Protein AF-A0A096LMR1-F1 (afdb_monomer_lite)

Sequence (100 aa):
MSRPKPSGRSYGRLTRHERNTVERMLDRNRSAREIAAELGRSPSTVTREVAAHRYVTAPRSRYGEPAPADLSGACPRLSAWPRCCNGCSHRRGYGCSRRP

Secondary structure (DSSP, 8-state):
--PPPP-----S---HHHHHHHHHHHTTT--HHHHHHHHTS-HHHHHHHHHHS-B---SGGGTTPBPPS--TTT-TTTSSTT-SSTT-TTTTSSS-----

pLDDT: mean 76.73, std 13.11, range [36.38, 92.88]

Structure (mmCIF, N/CA/C/O backbone):
data_AF-A0A096LMR1-F1
#
_entry.id   AF-A0A096LMR1-F1
#
loop_
_atom_site.group_PDB
_atom_site.id
_atom_site.type_symbol
_atom_site.label_atom_id
_atom_site.label_alt_id
_atom_site.label_comp_id
_atom_site.label_asym_id
_atom_site.label_entity_id
_atom_site.label_seq_id
_atom_site.pdbx_PDB_ins_code
_atom_site.Cartn_x
_atom_site.Cartn_y
_atom_site.Cartn_z
_atom_site.occupancy
_atom_site.B_iso_or_equiv
_atom_site.auth_seq_id
_atom_site.auth_comp_id
_atom_site.auth_asym_id
_atom_site.auth_atom_id
_atom_site.pdbx_PDB_model_num
ATOM 1 N N . MET A 1 1 ? -11.89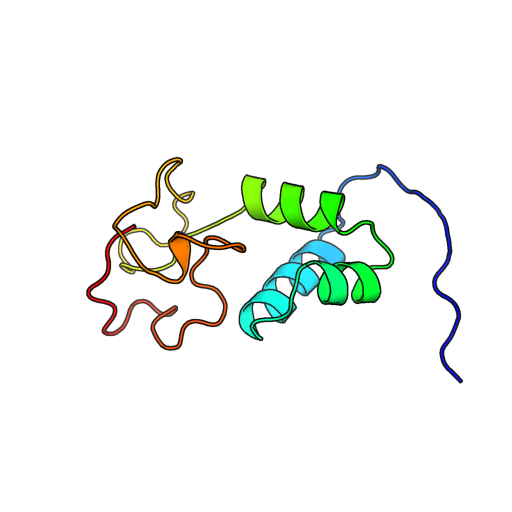0 -20.326 19.752 1.00 36.38 1 MET A N 1
ATOM 2 C CA . MET A 1 1 ? -12.654 -19.152 20.226 1.00 36.38 1 MET A CA 1
ATOM 3 C C . MET A 1 1 ? -11.940 -17.892 19.759 1.00 36.38 1 MET A C 1
ATOM 5 O O . MET A 1 1 ? -10.851 -17.607 20.240 1.00 36.38 1 MET A O 1
ATOM 9 N N . SER A 1 2 ? -12.483 -17.193 18.760 1.00 48.31 2 SER A N 1
ATOM 10 C CA . SER A 1 2 ? -11.885 -15.960 18.233 1.00 48.31 2 SER A CA 1
ATOM 11 C C . SER A 1 2 ? -12.221 -14.801 19.167 1.00 48.31 2 SER A C 1
ATOM 13 O O . SER A 1 2 ? -13.382 -14.432 19.313 1.00 48.31 2 SER A O 1
ATOM 15 N N . ARG A 1 3 ? -11.203 -14.263 19.839 1.00 52.31 3 ARG A N 1
ATOM 16 C CA . ARG A 1 3 ? -11.320 -13.132 20.766 1.00 52.31 3 ARG A CA 1
ATOM 17 C C . ARG A 1 3 ? -11.883 -11.911 20.012 1.00 52.31 3 ARG A C 1
ATOM 19 O O . ARG A 1 3 ? -11.314 -11.553 18.977 1.00 52.31 3 ARG A O 1
ATOM 26 N N . PRO A 1 4 ? -12.985 -11.290 20.472 1.00 51.53 4 PRO A N 1
ATOM 27 C CA . PRO A 1 4 ? -13.567 -10.143 19.785 1.00 51.53 4 PRO A CA 1
ATOM 28 C C . PRO A 1 4 ? -12.566 -8.982 19.784 1.00 51.53 4 PRO A C 1
ATOM 30 O O . PRO A 1 4 ? -11.970 -8.656 20.814 1.00 51.53 4 PRO A O 1
ATOM 33 N N . LYS A 1 5 ? -12.333 -8.394 18.605 1.00 57.16 5 LYS A N 1
ATOM 34 C CA . LYS A 1 5 ? -11.423 -7.253 18.451 1.00 57.16 5 LYS A CA 1
ATOM 35 C C . LYS A 1 5 ? -12.068 -6.015 19.080 1.00 57.16 5 LYS A C 1
ATOM 37 O O . LYS A 1 5 ? -13.239 -5.760 18.805 1.00 57.16 5 LYS A O 1
ATOM 42 N N . PRO A 1 6 ? -11.342 -5.255 19.917 1.00 49.38 6 PRO A N 1
ATOM 43 C CA . PRO A 1 6 ? -11.904 -4.098 20.597 1.00 49.38 6 PRO A CA 1
ATOM 44 C C . PRO A 1 6 ? -12.364 -3.055 19.573 1.00 49.38 6 PRO A C 1
ATOM 46 O O . PRO A 1 6 ? -11.575 -2.558 18.770 1.00 49.38 6 PRO A O 1
ATOM 49 N N . SER A 1 7 ? -13.653 -2.717 19.613 1.00 57.75 7 SER A N 1
ATOM 50 C CA . SER A 1 7 ? -14.281 -1.659 18.823 1.00 57.75 7 SER A CA 1
ATOM 51 C C . SER A 1 7 ? -13.957 -0.288 19.421 1.00 57.75 7 SER A C 1
ATOM 53 O O . SER A 1 7 ? -14.822 0.410 19.941 1.00 57.75 7 SER A O 1
ATOM 55 N N . GLY A 1 8 ? -12.683 0.093 19.383 1.00 48.28 8 GLY A N 1
ATOM 56 C CA . GLY A 1 8 ? -12.235 1.450 19.665 1.00 48.28 8 GLY A CA 1
ATOM 57 C C . GLY A 1 8 ? -11.886 2.111 18.346 1.00 48.28 8 GLY A C 1
ATOM 58 O O . GLY A 1 8 ? -10.872 1.771 17.741 1.00 48.28 8 GLY A O 1
ATOM 59 N N . ARG A 1 9 ? -12.725 3.034 17.870 1.00 55.06 9 ARG A N 1
ATOM 60 C CA . ARG A 1 9 ? -12.486 3.821 16.652 1.00 55.06 9 ARG A CA 1
ATOM 61 C C . ARG A 1 9 ? -11.334 4.801 16.915 1.00 55.06 9 ARG A C 1
ATOM 63 O O . ARG A 1 9 ? -11.539 6.000 17.063 1.00 55.06 9 ARG A O 1
ATOM 70 N N . SER A 1 10 ? -10.110 4.295 17.041 1.00 50.66 10 SER A N 1
ATOM 71 C CA . SER A 1 10 ? -8.933 5.134 17.185 1.00 50.66 10 SER A CA 1
ATOM 72 C C . SER A 1 10 ? -8.645 5.754 15.818 1.00 50.66 10 SER A C 1
ATOM 74 O O . SER A 1 10 ? -8.221 5.092 14.875 1.00 50.66 10 SER A O 1
ATOM 76 N N . TYR A 1 11 ? -8.876 7.060 15.700 1.00 56.06 11 TYR A N 1
ATOM 77 C CA . TYR A 1 11 ? -8.344 7.885 14.608 1.00 56.06 11 TYR A CA 1
ATOM 78 C C . TYR A 1 11 ? -6.822 8.105 14.748 1.00 56.06 11 TYR A C 1
ATOM 80 O O . TYR A 1 11 ? -6.230 8.905 14.029 1.00 56.06 11 TYR A O 1
ATOM 88 N N . GLY A 1 12 ? -6.178 7.399 15.687 1.00 66.38 12 GLY A N 1
ATOM 89 C CA . GLY A 1 12 ? -4.740 7.428 15.903 1.00 66.38 12 GLY A CA 1
ATOM 90 C C . GLY A 1 12 ? -3.989 6.829 14.719 1.00 66.38 12 GLY A C 1
ATOM 91 O O . GLY A 1 12 ? -4.426 5.827 14.140 1.00 66.38 12 GLY A O 1
ATOM 92 N N . ARG A 1 13 ? -2.852 7.455 14.391 1.00 75.62 13 ARG A N 1
ATOM 93 C CA . ARG A 1 13 ? -1.889 6.984 13.385 1.00 75.62 13 ARG A CA 1
ATOM 94 C C . ARG A 1 13 ? -1.635 5.485 13.556 1.00 75.62 13 ARG A C 1
ATOM 96 O O . ARG A 1 13 ? -1.564 4.994 14.683 1.00 75.62 13 ARG A O 1
ATOM 103 N N . LEU A 1 14 ? -1.486 4.773 12.440 1.00 83.38 14 LEU A N 1
ATOM 104 C CA . LEU A 1 14 ? -1.098 3.368 12.470 1.00 83.38 14 LEU A CA 1
ATOM 105 C C . LEU A 1 14 ? 0.242 3.232 13.195 1.00 83.38 14 LEU A C 1
ATOM 107 O O . LEU A 1 14 ? 1.242 3.883 12.871 1.00 83.38 14 LEU A O 1
ATOM 111 N N . THR A 1 15 ? 0.255 2.371 14.200 1.00 88.69 15 THR A N 1
ATOM 112 C CA . THR A 1 15 ? 1.470 1.984 14.903 1.00 88.69 15 THR A CA 1
ATOM 113 C C . THR A 1 15 ? 2.448 1.339 13.922 1.00 88.69 15 THR A C 1
ATOM 115 O O . THR A 1 15 ? 2.085 0.854 12.848 1.00 88.69 15 THR A O 1
ATOM 118 N N . ARG A 1 16 ? 3.730 1.297 14.292 1.00 88.19 16 ARG A N 1
ATOM 119 C CA . ARG A 1 16 ? 4.744 0.586 13.499 1.00 88.19 16 ARG A CA 1
ATOM 120 C C . ARG A 1 16 ? 4.367 -0.886 13.281 1.00 88.19 16 ARG A C 1
ATOM 122 O O . ARG A 1 16 ? 4.575 -1.410 12.194 1.00 88.19 16 ARG A O 1
ATOM 129 N N . HIS A 1 17 ? 3.787 -1.534 14.293 1.00 89.62 17 HIS A N 1
ATOM 130 C CA . HIS A 1 17 ? 3.341 -2.921 14.185 1.00 89.62 17 HIS A CA 1
ATOM 131 C C . HIS A 1 17 ? 2.223 -3.084 13.148 1.00 89.62 17 HIS A C 1
ATOM 133 O O . HIS A 1 17 ? 2.296 -3.976 12.303 1.00 89.62 17 HIS A O 1
ATOM 139 N N . GLU A 1 18 ? 1.220 -2.202 13.172 1.00 90.62 18 GLU A N 1
ATOM 140 C CA . GLU A 1 18 ? 0.136 -2.233 12.188 1.00 90.62 18 GLU A CA 1
ATOM 141 C C . GLU A 1 18 ? 0.675 -2.000 10.769 1.00 90.62 18 GLU A C 1
ATOM 143 O O . GLU A 1 18 ? 0.332 -2.764 9.871 1.00 90.62 18 GLU A O 1
ATOM 148 N N . ARG A 1 19 ? 1.593 -1.039 10.574 1.00 90.31 19 ARG A N 1
ATOM 149 C CA . ARG A 1 19 ? 2.258 -0.793 9.278 1.00 90.31 19 ARG A CA 1
ATOM 150 C C . ARG A 1 19 ? 3.020 -2.017 8.760 1.00 90.31 19 ARG A C 1
ATOM 152 O O . ARG A 1 19 ? 2.820 -2.417 7.616 1.00 90.31 19 ARG A O 1
ATOM 159 N N . ASN A 1 20 ? 3.803 -2.677 9.614 1.00 90.88 20 ASN A N 1
ATOM 160 C CA . ASN A 1 20 ? 4.502 -3.916 9.250 1.00 90.88 20 ASN A CA 1
ATOM 161 C C . ASN A 1 20 ? 3.519 -5.040 8.870 1.00 90.88 20 ASN A C 1
ATOM 163 O O . ASN A 1 20 ? 3.813 -5.880 8.019 1.00 90.88 20 ASN A O 1
ATOM 167 N N . THR A 1 21 ? 2.347 -5.086 9.509 1.00 92.50 21 THR A N 1
ATOM 168 C CA . THR A 1 21 ? 1.302 -6.060 9.173 1.00 92.50 21 THR A CA 1
ATOM 169 C C . THR A 1 21 ? 0.612 -5.733 7.851 1.00 92.50 21 THR A C 1
ATOM 171 O O . THR A 1 21 ? 0.375 -6.662 7.078 1.00 92.50 21 THR A O 1
ATOM 174 N N . VAL A 1 22 ? 0.373 -4.453 7.539 1.00 90.44 22 VAL A N 1
ATOM 175 C CA . VAL A 1 22 ? -0.070 -4.021 6.201 1.00 90.44 22 VAL A CA 1
ATOM 176 C C . VAL A 1 22 ? 0.924 -4.509 5.147 1.00 90.44 22 VAL A C 1
ATOM 178 O O . VAL A 1 22 ? 0.522 -5.216 4.228 1.00 90.44 22 VAL A O 1
ATOM 181 N N . GLU A 1 23 ? 2.217 -4.220 5.308 1.00 88.81 23 GLU A N 1
ATOM 182 C CA . GLU A 1 23 ? 3.258 -4.611 4.346 1.00 88.81 23 GLU A CA 1
ATOM 183 C C . GLU A 1 23 ? 3.306 -6.132 4.122 1.00 88.81 23 GLU A C 1
ATOM 185 O O . GLU A 1 23 ? 3.246 -6.606 2.986 1.00 88.81 23 GLU A O 1
ATOM 190 N N . ARG A 1 24 ? 3.319 -6.917 5.207 1.00 90.75 24 ARG A N 1
ATOM 191 C CA . ARG A 1 24 ? 3.338 -8.388 5.146 1.00 90.75 24 ARG A CA 1
ATOM 192 C C . ARG A 1 24 ? 2.106 -8.966 4.448 1.00 90.75 24 ARG A C 1
ATOM 194 O O . ARG A 1 24 ? 2.200 -9.975 3.754 1.00 90.75 24 ARG A O 1
ATOM 201 N N . MET A 1 25 ? 0.936 -8.373 4.672 1.00 92.81 25 MET A N 1
ATOM 202 C CA . MET A 1 25 ? -0.318 -8.831 4.073 1.00 92.81 25 MET A CA 1
ATOM 203 C C . MET A 1 25 ? -0.423 -8.421 2.599 1.00 92.81 25 MET A C 1
ATOM 205 O O . MET A 1 25 ? -0.886 -9.217 1.783 1.00 92.81 25 MET A O 1
ATOM 209 N N . LEU A 1 26 ? 0.069 -7.234 2.234 1.00 89.88 26 LEU A N 1
ATOM 210 C CA . LEU A 1 26 ? 0.207 -6.821 0.835 1.00 89.88 26 LEU A CA 1
ATOM 211 C C . LEU A 1 26 ? 1.179 -7.730 0.077 1.00 89.88 26 LEU A C 1
ATOM 213 O O . LEU A 1 26 ? 0.903 -8.117 -1.055 1.00 89.88 26 LEU A O 1
ATOM 217 N N . ASP A 1 27 ? 2.271 -8.153 0.717 1.00 86.94 27 ASP A N 1
ATOM 218 C CA . ASP A 1 27 ? 3.202 -9.138 0.153 1.00 86.94 27 ASP A CA 1
ATOM 219 C C . ASP A 1 27 ? 2.541 -10.489 -0.155 1.00 86.94 27 ASP A C 1
ATOM 221 O O . ASP A 1 27 ? 3.015 -11.230 -1.014 1.00 86.94 27 ASP A O 1
ATOM 225 N N . ARG A 1 28 ? 1.425 -10.792 0.513 1.00 89.12 28 ARG A N 1
ATOM 226 C CA . ARG A 1 28 ? 0.593 -11.981 0.291 1.00 89.12 28 ARG A CA 1
ATOM 227 C C . ARG A 1 28 ? -0.622 -11.707 -0.610 1.00 89.12 28 ARG A C 1
ATOM 229 O O . ARG A 1 28 ? -1.511 -12.548 -0.670 1.00 89.12 28 ARG A O 1
ATOM 236 N N . ASN A 1 29 ? -0.677 -10.559 -1.293 1.00 87.12 29 ASN A N 1
ATOM 237 C CA . ASN A 1 29 ? -1.795 -10.121 -2.143 1.00 87.12 29 ASN A CA 1
ATOM 238 C C . ASN A 1 29 ? -3.161 -10.071 -1.417 1.00 87.12 29 ASN A C 1
ATOM 240 O O . ASN A 1 29 ? -4.200 -10.319 -2.028 1.00 87.12 29 ASN A O 1
ATOM 244 N N . ARG A 1 30 ? -3.187 -9.759 -0.113 1.00 91.50 30 ARG A N 1
ATOM 245 C CA . ARG A 1 30 ? -4.449 -9.616 0.636 1.00 91.50 30 ARG A CA 1
ATOM 246 C C . ARG A 1 30 ? -5.139 -8.293 0.318 1.00 91.50 30 ARG A C 1
ATOM 248 O O . ARG A 1 30 ? -4.495 -7.269 0.090 1.00 91.50 30 ARG A O 1
ATOM 255 N N . SER A 1 31 ? -6.466 -8.311 0.341 1.00 90.94 31 SER A N 1
ATOM 256 C CA . SER A 1 31 ? -7.298 -7.139 0.074 1.00 90.94 31 SER A CA 1
ATOM 257 C C . SER A 1 31 ? -7.302 -6.150 1.246 1.00 90.94 31 SER A C 1
ATOM 259 O O . SER A 1 31 ? -7.107 -6.524 2.404 1.00 90.94 31 SER A O 1
ATOM 261 N N . ALA A 1 32 ? -7.618 -4.878 0.974 1.00 90.44 32 ALA A N 1
ATOM 262 C CA . ALA A 1 32 ? -7.745 -3.850 2.012 1.00 90.44 32 ALA A CA 1
ATOM 263 C C . ALA A 1 32 ? -8.728 -4.248 3.127 1.00 90.44 32 ALA A C 1
ATOM 265 O O . ALA A 1 32 ? -8.511 -3.906 4.286 1.00 90.44 32 ALA A O 1
ATOM 266 N N . ARG A 1 33 ? -9.797 -4.985 2.786 1.00 91.75 33 ARG A N 1
ATOM 267 C CA . ARG A 1 33 ? -10.799 -5.463 3.750 1.00 91.75 33 ARG A CA 1
ATOM 268 C C . ARG A 1 33 ? -10.233 -6.524 4.684 1.00 91.75 33 ARG A C 1
ATOM 270 O O . ARG A 1 33 ? -10.474 -6.450 5.881 1.00 91.75 33 ARG A O 1
ATOM 277 N N . GLU A 1 34 ? -9.463 -7.471 4.161 1.00 92.88 34 GLU A N 1
ATOM 278 C CA . GLU A 1 34 ? -8.825 -8.506 4.981 1.00 92.88 34 GLU A CA 1
ATOM 279 C C . GLU A 1 34 ? -7.750 -7.916 5.889 1.00 92.88 34 GLU A C 1
ATOM 281 O O . GLU A 1 34 ? -7.667 -8.277 7.058 1.00 92.88 34 GLU A O 1
ATOM 286 N N . ILE A 1 35 ? -6.963 -6.963 5.380 1.00 91.75 35 ILE A N 1
ATOM 287 C CA . ILE A 1 35 ? -5.981 -6.234 6.190 1.00 91.75 35 ILE A CA 1
ATOM 288 C C . ILE A 1 35 ? -6.691 -5.443 7.290 1.00 91.75 35 ILE A C 1
ATOM 290 O O . ILE A 1 35 ? -6.303 -5.503 8.449 1.00 91.75 35 ILE A O 1
ATOM 294 N N . ALA A 1 36 ? -7.761 -4.729 6.952 1.00 91.25 36 ALA A N 1
ATOM 295 C CA . ALA A 1 36 ? -8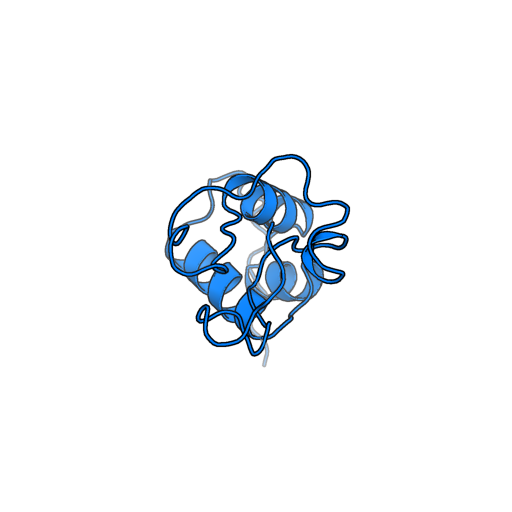.547 -3.967 7.914 1.00 91.25 36 ALA A CA 1
ATOM 296 C C . ALA A 1 36 ? -9.170 -4.861 8.996 1.00 91.25 36 ALA A C 1
ATOM 298 O O . ALA A 1 36 ? -9.076 -4.541 10.181 1.00 91.25 36 ALA A O 1
ATOM 299 N N . ALA A 1 37 ? -9.730 -6.007 8.599 1.00 91.50 37 ALA A N 1
ATOM 300 C CA . ALA A 1 37 ? -10.239 -7.015 9.519 1.00 91.50 37 ALA A CA 1
ATOM 301 C C . ALA A 1 37 ? -9.128 -7.554 10.429 1.00 91.50 37 ALA A C 1
ATOM 303 O O . ALA A 1 37 ? -9.360 -7.732 11.624 1.00 91.50 37 ALA A O 1
ATOM 304 N N . GLU A 1 38 ? -7.913 -7.752 9.905 1.00 90.50 38 GLU A N 1
ATOM 305 C CA . GLU A 1 38 ? -6.748 -8.182 10.681 1.00 90.50 38 GLU A CA 1
ATOM 306 C C . GLU A 1 38 ? -6.297 -7.124 11.700 1.00 90.50 38 GLU A C 1
ATOM 308 O O . GLU A 1 38 ? -6.012 -7.450 12.851 1.00 90.50 38 GLU A O 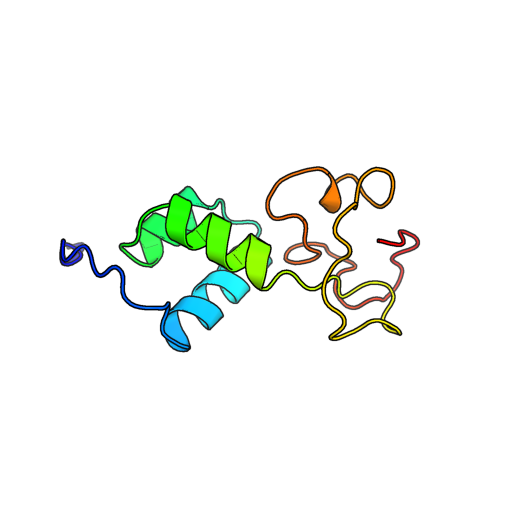1
ATOM 313 N N . LEU A 1 39 ? -6.326 -5.849 11.330 1.00 88.25 39 LEU A N 1
ATOM 314 C CA . LEU A 1 39 ? -5.908 -4.750 12.202 1.00 88.25 39 LEU A CA 1
ATOM 315 C C . LEU A 1 39 ? -7.009 -4.260 13.155 1.00 88.25 39 LEU A C 1
ATOM 317 O O . LEU A 1 39 ? -6.722 -3.503 14.076 1.00 88.25 39 LEU A O 1
ATOM 321 N N . GLY A 1 40 ? -8.271 -4.642 12.935 1.00 88.56 40 GLY A N 1
ATOM 322 C CA . GLY A 1 40 ? -9.409 -4.038 13.638 1.00 88.56 40 GLY A CA 1
ATOM 323 C C . GLY A 1 40 ? -9.613 -2.561 13.272 1.00 88.56 40 GLY A C 1
ATOM 324 O O . GLY A 1 40 ? -10.083 -1.773 14.089 1.00 88.56 40 GLY A O 1
ATOM 325 N N . ARG A 1 41 ? -9.226 -2.165 12.053 1.00 87.69 41 ARG A N 1
ATOM 326 C CA . ARG A 1 41 ? -9.323 -0.787 11.540 1.00 87.69 41 ARG A CA 1
ATOM 327 C C . ARG A 1 41 ? -10.330 -0.700 10.398 1.00 87.69 41 ARG A C 1
ATOM 329 O O . ARG A 1 41 ? -10.811 -1.713 9.899 1.00 87.69 41 ARG A O 1
ATOM 336 N N . SER A 1 42 ? -10.655 0.516 9.958 1.00 89.06 42 SER A N 1
ATOM 337 C CA . SER A 1 42 ? -11.465 0.687 8.752 1.00 89.06 42 SER A CA 1
ATOM 338 C C . SER A 1 42 ? -10.637 0.393 7.490 1.00 89.06 42 SER A C 1
ATOM 340 O O . SER A 1 42 ? -9.449 0.732 7.436 1.00 89.06 42 SER A O 1
ATOM 342 N N . PRO A 1 43 ? -11.255 -0.152 6.425 1.00 89.56 43 PRO A N 1
ATOM 343 C CA . PRO A 1 43 ? -10.601 -0.283 5.123 1.00 89.56 43 PRO A CA 1
ATOM 344 C C . PRO A 1 43 ? -10.073 1.052 4.589 1.00 89.56 43 PRO A C 1
ATOM 346 O O . PRO A 1 43 ? -9.010 1.081 3.981 1.00 89.56 43 PRO A O 1
ATOM 349 N N . SER A 1 44 ? -10.766 2.162 4.873 1.00 88.62 44 SER A N 1
ATOM 350 C CA . SER A 1 44 ? -10.344 3.511 4.477 1.00 88.62 44 SER A CA 1
ATOM 351 C C . SER A 1 44 ? -9.037 3.963 5.135 1.00 88.62 44 SER A C 1
ATOM 353 O O . SER A 1 44 ? -8.253 4.675 4.514 1.00 88.62 44 SER A O 1
ATOM 355 N N . THR A 1 45 ? -8.765 3.538 6.370 1.00 89.31 45 THR A N 1
ATOM 356 C CA . THR A 1 45 ? -7.485 3.813 7.035 1.00 89.31 45 THR A CA 1
ATOM 357 C C . THR A 1 45 ? -6.352 3.066 6.343 1.00 89.31 45 THR A C 1
ATOM 359 O O . THR A 1 45 ? -5.315 3.657 6.061 1.00 89.31 45 THR A O 1
ATOM 362 N N . VAL A 1 46 ? -6.574 1.796 5.990 1.00 89.38 46 VAL A N 1
ATOM 363 C CA . VAL A 1 46 ? -5.585 0.989 5.264 1.00 89.38 46 VAL A CA 1
ATOM 364 C C . VAL A 1 46 ? -5.332 1.559 3.869 1.00 89.38 46 VAL A C 1
ATOM 366 O O . VAL A 1 46 ? -4.183 1.707 3.473 1.00 89.38 46 VAL A O 1
ATOM 369 N N . THR A 1 47 ? -6.373 1.921 3.113 1.00 89.88 47 THR A N 1
ATOM 370 C CA . THR A 1 47 ? -6.184 2.469 1.761 1.00 89.88 47 THR A CA 1
ATOM 371 C C . THR A 1 47 ? -5.457 3.810 1.776 1.00 89.88 47 THR A C 1
ATOM 373 O O . THR A 1 47 ? -4.592 4.018 0.927 1.00 89.88 47 THR A O 1
ATOM 376 N N . ARG A 1 48 ? -5.757 4.696 2.740 1.00 88.75 48 ARG A N 1
ATOM 377 C CA . ARG A 1 48 ? -5.033 5.966 2.921 1.00 88.75 48 ARG A CA 1
ATOM 378 C C . ARG A 1 48 ? -3.571 5.739 3.281 1.00 88.75 48 ARG A C 1
ATOM 380 O O . ARG A 1 48 ? -2.715 6.388 2.693 1.00 88.75 48 ARG A O 1
ATOM 387 N N . GLU A 1 49 ? -3.293 4.808 4.189 1.00 88.62 49 GLU A N 1
ATOM 388 C CA . GLU A 1 49 ? -1.922 4.459 4.565 1.00 88.62 49 GLU A CA 1
ATOM 389 C C . GLU A 1 49 ? -1.126 3.959 3.360 1.00 88.62 49 GLU A C 1
ATOM 391 O O . GLU A 1 49 ? -0.044 4.461 3.068 1.00 88.62 49 GLU A O 1
ATOM 396 N N . VAL A 1 50 ? -1.689 2.999 2.623 1.00 88.75 50 VAL A N 1
ATOM 397 C CA . VAL A 1 50 ? -1.041 2.424 1.440 1.00 88.75 50 VAL A CA 1
ATOM 398 C C . VAL A 1 50 ? -0.831 3.486 0.367 1.00 88.75 50 VAL A C 1
ATOM 400 O O . VAL A 1 50 ? 0.217 3.516 -0.263 1.00 88.75 50 VAL A O 1
ATOM 403 N N . ALA A 1 51 ? -1.786 4.397 0.172 1.00 85.25 51 ALA A N 1
ATOM 404 C CA . ALA A 1 51 ? -1.621 5.497 -0.771 1.00 85.25 51 ALA A CA 1
ATOM 405 C C . ALA A 1 51 ? -0.534 6.501 -0.343 1.00 85.25 51 ALA A C 1
ATOM 407 O O . ALA A 1 51 ? 0.149 7.028 -1.216 1.00 85.25 51 ALA A O 1
ATOM 408 N N . ALA A 1 52 ? -0.365 6.750 0.960 1.00 82.94 52 ALA A N 1
ATOM 409 C CA . ALA A 1 52 ? 0.638 7.672 1.497 1.00 82.94 52 ALA A CA 1
ATOM 410 C C . ALA A 1 52 ? 2.058 7.076 1.539 1.00 82.94 52 ALA A C 1
ATOM 412 O O . ALA A 1 52 ? 3.033 7.811 1.414 1.00 82.94 52 ALA A O 1
ATOM 413 N N . HIS A 1 53 ? 2.175 5.755 1.700 1.00 80.44 53 HIS A N 1
ATOM 414 C CA . HIS A 1 53 ? 3.445 5.045 1.893 1.00 80.44 53 HIS A CA 1
ATOM 415 C C . HIS A 1 53 ? 3.703 3.963 0.833 1.00 80.44 53 HIS A C 1
ATOM 417 O O . HIS A 1 53 ? 4.390 2.975 1.094 1.00 80.44 53 HIS A O 1
ATOM 423 N N . ARG A 1 54 ? 3.146 4.116 -0.375 1.00 77.56 54 ARG A N 1
ATOM 424 C CA . ARG A 1 54 ? 3.435 3.203 -1.489 1.00 77.56 54 ARG A CA 1
ATOM 425 C C . ARG A 1 54 ? 4.849 3.432 -2.025 1.00 77.56 54 ARG A C 1
ATOM 427 O O . ARG A 1 54 ? 5.197 4.534 -2.446 1.00 77.56 54 ARG A O 1
ATOM 434 N N . TYR A 1 55 ? 5.619 2.353 -2.095 1.00 70.06 55 TYR A N 1
ATOM 435 C CA . TYR A 1 55 ? 6.920 2.310 -2.758 1.00 70.06 55 TYR A CA 1
ATOM 436 C C . TYR A 1 55 ? 6.848 1.359 -3.953 1.00 70.06 55 TYR A C 1
ATOM 438 O O . TYR A 1 55 ? 6.248 0.280 -3.867 1.00 70.06 55 TYR A O 1
ATOM 446 N N . VAL A 1 56 ? 7.468 1.742 -5.070 1.00 69.44 56 VAL A N 1
ATOM 447 C CA . VAL A 1 56 ? 7.679 0.825 -6.196 1.00 69.44 56 VAL A CA 1
ATOM 448 C C . VAL A 1 56 ? 9.104 0.307 -6.105 1.00 69.44 56 VAL A C 1
ATOM 450 O O . VAL A 1 56 ? 10.063 1.054 -6.228 1.00 69.44 56 VAL A O 1
ATOM 453 N N . THR A 1 57 ? 9.259 -0.992 -5.870 1.00 63.72 57 THR A N 1
ATOM 454 C CA . THR A 1 57 ? 10.576 -1.623 -5.687 1.00 63.72 57 THR A CA 1
ATOM 455 C C . THR A 1 57 ? 11.227 -2.069 -7.002 1.00 63.72 57 THR A C 1
ATOM 457 O O . THR A 1 57 ? 12.301 -2.671 -6.987 1.00 63.72 57 THR A O 1
ATOM 460 N N . ALA A 1 58 ? 10.585 -1.797 -8.142 1.00 60.91 58 ALA A N 1
ATOM 461 C CA . ALA A 1 58 ? 11.082 -2.096 -9.478 1.00 60.91 58 ALA A CA 1
ATOM 462 C C . ALA A 1 58 ? 11.078 -0.822 -10.342 1.00 60.91 58 ALA A C 1
ATOM 464 O O . ALA A 1 58 ? 10.047 -0.150 -10.371 1.00 60.91 58 ALA A O 1
ATOM 465 N N . PRO A 1 59 ? 12.168 -0.506 -11.072 1.00 62.47 59 PRO A N 1
ATOM 466 C CA . PRO A 1 59 ? 13.480 -1.173 -11.078 1.00 62.47 59 PRO A CA 1
ATOM 467 C C . PRO A 1 59 ? 14.276 -0.945 -9.775 1.00 62.47 59 PRO A C 1
ATOM 469 O O . PRO A 1 59 ? 14.066 0.042 -9.078 1.00 62.47 59 PRO A O 1
ATOM 472 N N . ARG A 1 60 ? 15.211 -1.855 -9.444 1.00 66.06 60 ARG A N 1
ATOM 473 C CA . ARG A 1 60 ? 15.979 -1.850 -8.174 1.00 66.06 60 ARG A CA 1
ATOM 474 C C . ARG A 1 60 ? 16.729 -0.534 -7.909 1.00 66.06 60 ARG A C 1
ATOM 476 O O . ARG A 1 60 ? 16.951 -0.196 -6.754 1.00 66.06 60 ARG A O 1
ATOM 483 N N . SER A 1 61 ? 17.090 0.204 -8.960 1.00 67.50 61 SER A N 1
ATOM 484 C CA . SER A 1 61 ? 17.727 1.524 -8.867 1.00 67.50 61 SER A CA 1
ATOM 485 C C . SER A 1 61 ? 16.874 2.573 -8.153 1.00 67.50 61 SER A C 1
ATOM 487 O O . SER A 1 61 ? 17.434 3.492 -7.578 1.00 67.50 61 SER A O 1
ATOM 489 N N . ARG A 1 62 ? 15.546 2.416 -8.158 1.00 66.06 62 ARG A N 1
ATOM 490 C CA . ARG A 1 62 ? 14.587 3.322 -7.508 1.00 66.06 62 ARG A CA 1
ATOM 491 C C . ARG A 1 62 ? 14.083 2.790 -6.165 1.00 66.06 62 ARG A C 1
ATOM 493 O O . ARG A 1 62 ? 13.035 3.195 -5.669 1.00 66.06 62 ARG A O 1
ATOM 500 N N . TYR A 1 63 ? 14.785 1.819 -5.582 1.00 69.56 63 TYR A N 1
ATOM 501 C CA . TYR A 1 63 ? 14.380 1.235 -4.310 1.00 69.56 63 TYR A CA 1
ATOM 502 C C . TYR A 1 63 ? 14.391 2.293 -3.197 1.00 69.56 63 TYR A C 1
ATOM 504 O O . TYR A 1 63 ? 15.425 2.888 -2.912 1.00 69.56 63 TYR A O 1
ATOM 512 N N . GLY A 1 64 ? 13.242 2.492 -2.549 1.00 68.56 64 GLY A N 1
ATOM 513 C CA . GLY A 1 64 ? 13.056 3.498 -1.499 1.00 68.56 64 GLY A CA 1
ATOM 514 C C . GLY A 1 64 ? 12.477 4.827 -1.994 1.00 68.56 64 GLY A C 1
ATOM 515 O O . GLY A 1 64 ? 12.041 5.626 -1.167 1.00 68.56 64 GLY A O 1
ATOM 516 N N . GLU A 1 65 ? 12.391 5.047 -3.311 1.00 71.12 65 GLU A N 1
ATOM 517 C CA . GLU A 1 65 ? 11.702 6.212 -3.870 1.00 71.12 65 GLU A CA 1
ATOM 518 C C . GLU A 1 65 ? 10.175 6.062 -3.727 1.00 71.12 65 GLU A C 1
ATOM 520 O O . GLU A 1 65 ? 9.631 4.962 -3.921 1.00 71.12 65 GLU A O 1
ATOM 525 N N . PRO A 1 66 ? 9.452 7.145 -3.381 1.00 69.25 66 PRO A N 1
ATOM 526 C CA . PRO A 1 66 ? 7.997 7.118 -3.351 1.00 69.25 66 PRO A CA 1
ATOM 527 C C . PRO A 1 66 ? 7.447 6.820 -4.750 1.00 69.25 66 PRO A C 1
ATOM 529 O O . PRO A 1 66 ? 7.981 7.281 -5.759 1.00 69.25 66 PRO A O 1
ATOM 532 N N . ALA A 1 67 ? 6.357 6.053 -4.818 1.00 72.25 67 ALA A N 1
ATOM 533 C CA . ALA A 1 67 ? 5.726 5.763 -6.100 1.00 72.25 67 ALA A CA 1
ATOM 534 C C . ALA A 1 67 ? 5.207 7.057 -6.759 1.00 72.25 67 ALA A C 1
ATOM 536 O O . ALA A 1 67 ? 4.553 7.846 -6.063 1.00 72.25 67 ALA A O 1
ATOM 537 N N . PRO A 1 68 ? 5.410 7.257 -8.077 1.00 72.44 68 PRO A N 1
ATOM 538 C CA . PRO A 1 68 ? 4.878 8.424 -8.772 1.00 72.44 68 PRO A CA 1
ATOM 539 C C . PRO A 1 68 ? 3.351 8.525 -8.633 1.00 72.44 68 PRO A C 1
ATOM 541 O O . PRO A 1 68 ? 2.648 7.557 -8.307 1.00 72.44 68 PRO A O 1
ATOM 544 N N . ALA A 1 69 ? 2.829 9.744 -8.793 1.00 70.44 69 ALA A N 1
ATOM 545 C CA . ALA A 1 69 ? 1.401 10.023 -8.650 1.00 70.44 69 ALA A CA 1
ATOM 546 C C . ALA A 1 69 ? 0.587 9.286 -9.722 1.00 70.44 69 ALA A C 1
ATOM 548 O O . ALA A 1 69 ? -0.416 8.644 -9.392 1.00 70.44 69 ALA A O 1
ATOM 549 N N . ASP A 1 70 ? 1.083 9.340 -10.959 1.00 71.00 70 ASP A N 1
ATOM 550 C CA . ASP A 1 70 ? 0.586 8.589 -12.099 1.00 71.00 70 ASP A CA 1
ATOM 551 C C . ASP A 1 70 ? 1.402 7.305 -12.273 1.00 71.00 70 ASP A C 1
ATOM 553 O O . ASP A 1 70 ? 2.627 7.327 -12.306 1.00 71.00 70 ASP A O 1
ATOM 557 N N . LEU A 1 71 ? 0.689 6.186 -12.321 1.00 66.19 71 LEU A N 1
ATOM 558 C CA . LEU A 1 71 ? 1.227 4.844 -12.544 1.00 66.19 71 LEU A CA 1
ATOM 559 C C . LEU A 1 71 ? 0.496 4.162 -13.715 1.00 66.19 71 LEU A C 1
ATOM 561 O O . LEU A 1 71 ? 0.623 2.949 -13.926 1.00 66.19 71 LEU A O 1
ATOM 565 N N . SER A 1 72 ? -0.353 4.911 -14.426 1.00 56.66 72 SER A N 1
ATOM 566 C CA . SER A 1 72 ? -1.115 4.407 -15.558 1.00 56.66 72 SER A CA 1
ATOM 567 C C . SER A 1 72 ? -0.160 4.175 -16.734 1.00 56.66 72 SER A C 1
ATOM 569 O O . SER A 1 72 ? 0.641 5.025 -17.096 1.00 56.66 72 SER A O 1
ATOM 571 N N . GLY A 1 73 ? -0.154 2.954 -17.273 1.00 60.75 73 GLY A N 1
ATOM 572 C CA . GLY A 1 73 ? 0.748 2.549 -18.363 1.00 60.75 73 GLY A CA 1
ATOM 573 C C . GLY A 1 73 ? 2.018 1.806 -17.930 1.00 60.75 73 GLY A C 1
ATOM 574 O O . GLY A 1 73 ? 2.596 1.079 -18.733 1.00 60.75 73 GLY A O 1
ATOM 575 N N . ALA A 1 74 ? 2.397 1.873 -16.653 1.00 69.69 74 ALA A N 1
ATOM 576 C CA . ALA A 1 74 ? 3.571 1.182 -16.121 1.00 69.69 74 ALA A CA 1
ATOM 577 C C . ALA A 1 74 ? 3.395 -0.344 -16.014 1.00 69.69 74 ALA A C 1
ATOM 579 O O . ALA A 1 74 ? 4.206 -1.148 -16.483 1.00 69.69 74 ALA A O 1
ATOM 580 N N . CYS A 1 75 ? 2.332 -0.767 -15.320 1.00 76.50 75 CYS A N 1
ATOM 581 C CA . CYS A 1 75 ? 2.084 -2.164 -14.974 1.00 76.50 75 CYS A CA 1
ATOM 582 C C . CYS A 1 75 ? 0.608 -2.401 -14.611 1.00 76.50 75 CYS A C 1
ATOM 584 O O . CYS A 1 75 ? 0.070 -1.625 -13.822 1.00 76.50 75 CYS A O 1
ATOM 586 N N . PRO A 1 76 ? -0.022 -3.518 -15.041 1.00 78.00 76 PRO A N 1
ATOM 587 C CA . PRO A 1 76 ? -1.391 -3.862 -14.632 1.00 78.00 76 PRO A CA 1
ATOM 588 C C . PRO A 1 76 ? -1.596 -3.975 -13.110 1.00 78.00 76 PRO A C 1
ATOM 590 O O . PRO A 1 76 ? -2.696 -3.787 -12.604 1.00 78.00 76 PRO A O 1
ATOM 593 N N . ARG A 1 77 ? -0.535 -4.271 -12.343 1.00 78.94 77 ARG A N 1
ATOM 594 C CA . ARG A 1 77 ? -0.597 -4.249 -10.868 1.00 78.94 77 ARG A CA 1
ATOM 595 C C . ARG A 1 77 ? -0.639 -2.836 -10.295 1.00 78.94 77 ARG A C 1
ATOM 597 O O . ARG A 1 77 ? -1.179 -2.640 -9.214 1.00 78.94 77 ARG A O 1
ATOM 604 N N . LEU A 1 78 ? -0.042 -1.871 -10.990 1.00 79.62 78 LEU A N 1
ATOM 605 C CA . LEU A 1 78 ? 0.011 -0.483 -10.543 1.00 79.62 78 LEU A CA 1
ATOM 606 C C . LEU A 1 78 ? -1.236 0.311 -10.967 1.00 79.62 78 LEU A C 1
ATOM 608 O O . LEU A 1 78 ? -1.551 1.319 -10.339 1.00 79.62 78 LEU A O 1
ATOM 612 N N . SER A 1 79 ? -1.993 -0.177 -11.957 1.00 79.50 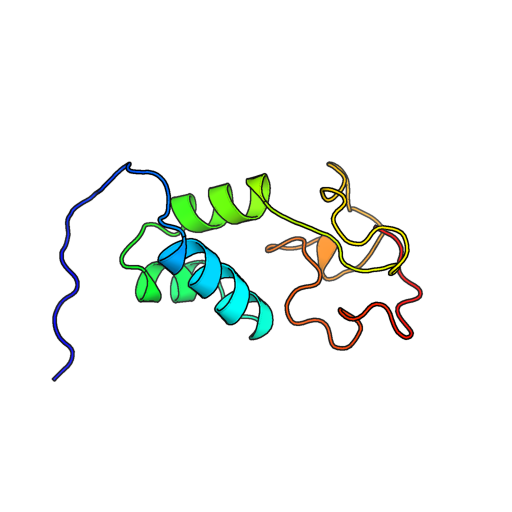79 SER A N 1
ATOM 613 C CA . SER A 1 79 ? -3.275 0.412 -12.366 1.00 79.50 79 SER A CA 1
ATOM 614 C C . SER A 1 79 ? -4.422 0.132 -11.387 1.00 79.50 79 SER A C 1
ATOM 616 O O . SER A 1 79 ? -5.422 0.847 -11.398 1.00 79.50 79 SER A O 1
ATOM 618 N N . ALA A 1 80 ? -4.289 -0.868 -10.513 1.00 82.00 80 ALA A N 1
ATOM 619 C CA . ALA A 1 80 ? -5.285 -1.222 -9.504 1.00 82.00 80 ALA A CA 1
ATOM 620 C C . ALA A 1 80 ? -4.723 -1.079 -8.083 1.00 82.00 80 ALA A C 1
ATOM 622 O O . ALA A 1 80 ? -3.514 -1.125 -7.867 1.00 82.00 80 ALA A O 1
ATOM 623 N N . TRP A 1 81 ? -5.599 -0.916 -7.086 1.00 83.25 81 TRP A N 1
ATOM 624 C CA . TRP A 1 81 ? -5.188 -1.003 -5.680 1.00 83.25 81 TRP A CA 1
ATOM 625 C C . TRP A 1 81 ? -4.492 -2.357 -5.430 1.00 83.25 81 TRP A C 1
ATOM 627 O O . TRP A 1 81 ? -5.001 -3.369 -5.915 1.00 83.25 81 TRP A O 1
ATOM 637 N N . PRO A 1 82 ? -3.365 -2.422 -4.691 1.00 84.25 82 PRO A N 1
ATOM 638 C CA . PRO A 1 82 ? -2.742 -1.398 -3.833 1.00 84.25 82 PRO A CA 1
ATOM 639 C C . PRO A 1 82 ? -1.819 -0.385 -4.529 1.00 84.25 82 PRO A C 1
ATOM 641 O O . PRO A 1 82 ? -1.255 0.473 -3.855 1.00 84.25 82 PRO A O 1
ATOM 644 N N . ARG A 1 83 ? -1.679 -0.437 -5.857 1.00 82.19 83 ARG A N 1
ATOM 645 C CA . ARG A 1 83 ? -0.756 0.407 -6.634 1.00 82.19 83 ARG A CA 1
ATOM 646 C C . ARG A 1 83 ? 0.701 0.311 -6.159 1.00 82.19 83 ARG A C 1
ATOM 648 O O . ARG A 1 83 ? 1.419 1.307 -6.120 1.00 82.19 83 ARG A O 1
ATOM 655 N N . CYS A 1 84 ? 1.136 -0.890 -5.783 1.00 80.12 84 CYS A N 1
ATOM 656 C CA . CYS A 1 84 ? 2.513 -1.170 -5.380 1.00 80.12 84 CYS A CA 1
ATOM 657 C C . CYS A 1 84 ? 3.003 -2.519 -5.931 1.00 80.12 84 CYS A C 1
ATOM 659 O O . CYS A 1 84 ? 2.235 -3.308 -6.486 1.00 80.12 84 CYS A O 1
ATOM 661 N N . CYS A 1 85 ? 4.305 -2.786 -5.789 1.00 80.00 85 CYS A N 1
ATOM 662 C CA . CYS A 1 85 ? 4.916 -4.049 -6.216 1.00 80.00 85 CYS A CA 1
ATOM 663 C C . CYS A 1 85 ? 4.795 -5.181 -5.187 1.00 80.00 85 CYS A C 1
ATOM 665 O O . CYS A 1 85 ? 5.229 -6.298 -5.481 1.00 80.00 85 CYS A O 1
ATOM 667 N N . ASN A 1 86 ? 4.242 -4.934 -3.996 1.00 81.56 86 ASN A N 1
ATOM 668 C CA . ASN A 1 86 ? 4.030 -5.979 -2.996 1.00 81.56 86 ASN A CA 1
ATOM 669 C C . ASN A 1 86 ? 3.197 -7.124 -3.599 1.00 81.56 86 ASN A C 1
ATOM 671 O O . ASN A 1 86 ? 2.248 -6.900 -4.348 1.00 81.56 86 ASN A O 1
ATOM 675 N N . GLY A 1 87 ? 3.615 -8.365 -3.343 1.00 77.06 87 GLY A N 1
ATOM 676 C CA . GLY A 1 87 ? 2.964 -9.558 -3.895 1.00 77.06 87 GLY A CA 1
ATOM 677 C C . GLY A 1 87 ? 3.245 -9.849 -5.377 1.00 77.06 87 GLY A C 1
ATOM 678 O O . GLY A 1 87 ? 2.752 -10.849 -5.905 1.00 77.06 87 GLY A O 1
ATOM 679 N N . CYS A 1 88 ? 4.056 -9.034 -6.062 1.00 82.38 88 CYS A N 1
ATOM 680 C CA . CYS A 1 88 ? 4.604 -9.360 -7.381 1.00 82.38 88 CYS A CA 1
ATOM 681 C C . CYS A 1 88 ? 5.801 -10.319 -7.253 1.00 82.38 88 CYS A C 1
ATOM 683 O O . CYS A 1 88 ? 6.688 -10.096 -6.429 1.00 82.38 88 CYS A O 1
ATOM 685 N N . SER A 1 89 ? 5.890 -11.337 -8.114 1.00 77.81 89 SER A N 1
ATOM 686 C CA . SER A 1 89 ? 7.049 -12.247 -8.191 1.00 77.81 89 SER A CA 1
ATOM 687 C C . SER A 1 89 ? 8.355 -11.503 -8.498 1.00 77.81 89 SER A C 1
ATOM 689 O O . SER A 1 89 ? 9.403 -11.815 -7.939 1.00 77.81 89 SER A O 1
ATOM 691 N N . HIS A 1 90 ? 8.279 -10.449 -9.313 1.00 76.25 90 HIS A N 1
ATOM 692 C CA . HIS A 1 90 ? 9.424 -9.624 -9.700 1.00 76.25 90 HIS A CA 1
ATOM 693 C C . HIS A 1 90 ? 9.679 -8.437 -8.758 1.00 76.25 90 HIS A C 1
ATOM 695 O O . HIS A 1 90 ? 10.496 -7.568 -9.067 1.00 76.25 90 HIS A O 1
ATOM 701 N N . ARG A 1 91 ? 9.015 -8.375 -7.591 1.00 74.00 91 ARG A N 1
ATOM 702 C CA . ARG A 1 91 ? 9.1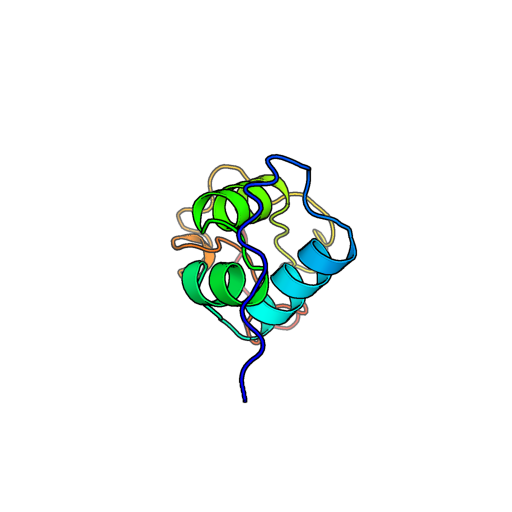41 -7.252 -6.638 1.00 74.00 91 ARG A CA 1
ATOM 703 C C . ARG A 1 91 ? 10.574 -6.969 -6.199 1.00 74.00 91 ARG A C 1
ATOM 705 O O . ARG A 1 91 ? 10.885 -5.838 -5.852 1.00 74.00 91 ARG A O 1
ATOM 712 N N . ARG A 1 92 ? 11.447 -7.981 -6.197 1.00 72.31 92 ARG A N 1
ATOM 713 C CA . ARG A 1 92 ? 12.858 -7.837 -5.800 1.00 72.31 92 ARG A CA 1
ATOM 714 C C . ARG A 1 92 ? 13.704 -7.112 -6.859 1.00 72.31 92 ARG A C 1
ATOM 716 O O . ARG A 1 92 ? 14.904 -6.951 -6.660 1.00 72.31 92 ARG A O 1
ATOM 723 N N . GLY A 1 93 ? 13.088 -6.687 -7.964 1.00 65.44 93 GLY A N 1
ATOM 724 C CA . GLY A 1 93 ? 13.720 -5.934 -9.043 1.00 65.44 93 GLY A CA 1
ATOM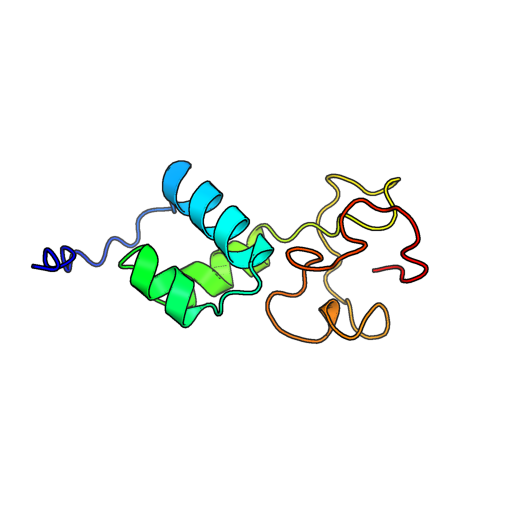 725 C C . GLY A 1 93 ? 14.396 -6.809 -10.098 1.00 65.44 93 GLY A C 1
ATOM 726 O O . GLY A 1 93 ? 14.797 -6.292 -11.134 1.00 65.44 93 GLY A O 1
ATOM 727 N N . TYR A 1 94 ? 14.484 -8.124 -9.881 1.00 70.62 94 TYR A N 1
ATOM 728 C CA . TYR A 1 94 ? 15.047 -9.059 -10.854 1.00 70.62 94 TYR A CA 1
ATOM 729 C C . TYR A 1 94 ? 14.003 -9.426 -11.920 1.00 70.62 94 TYR A C 1
ATOM 731 O O . TYR A 1 94 ? 12.938 -9.970 -11.614 1.00 70.62 94 TYR A O 1
ATOM 739 N N . GLY A 1 95 ? 14.304 -9.099 -13.180 1.00 68.75 95 GLY A N 1
ATOM 740 C CA . GLY A 1 95 ? 13.490 -9.474 -14.342 1.00 68.75 95 GLY A CA 1
ATOM 741 C C . GLY A 1 95 ? 12.201 -8.668 -14.551 1.00 68.75 95 GLY A C 1
ATOM 742 O O . GLY A 1 95 ? 11.442 -8.981 -15.462 1.00 68.75 95 GLY A O 1
ATOM 743 N N . CYS A 1 96 ? 11.928 -7.628 -13.752 1.00 76.06 96 CYS A N 1
ATOM 744 C CA . CYS A 1 96 ? 10.805 -6.728 -14.026 1.00 76.06 96 CYS A CA 1
ATOM 745 C C . CYS A 1 96 ? 11.194 -5.735 -15.129 1.00 76.06 96 CYS A C 1
ATOM 747 O O . CYS A 1 96 ? 11.918 -4.779 -14.864 1.00 76.06 96 CYS A O 1
ATOM 749 N N . SER A 1 97 ? 10.687 -5.926 -16.347 1.00 72.56 97 SER A N 1
ATOM 750 C CA . SER A 1 97 ? 10.852 -4.962 -17.449 1.00 72.56 97 SER A CA 1
ATOM 751 C C . SER A 1 97 ? 9.941 -3.734 -17.328 1.00 72.56 97 SER A C 1
ATOM 753 O O . SER A 1 97 ? 10.105 -2.759 -18.058 1.00 72.56 97 SER A O 1
ATOM 755 N N . ARG A 1 98 ? 8.975 -3.771 -16.402 1.00 72.12 98 ARG A N 1
ATOM 756 C CA . ARG A 1 98 ? 7.977 -2.718 -16.205 1.00 72.12 98 ARG A CA 1
ATOM 757 C C . ARG A 1 98 ? 8.538 -1.591 -15.347 1.00 72.12 98 ARG A C 1
ATOM 759 O O . ARG A 1 98 ? 9.070 -1.851 -14.266 1.00 72.12 98 ARG A O 1
ATOM 766 N N . ARG A 1 99 ? 8.396 -0.360 -15.838 1.00 65.50 99 ARG A N 1
ATOM 767 C CA . ARG A 1 99 ? 8.811 0.873 -15.159 1.00 65.50 99 ARG A CA 1
ATOM 768 C C . ARG A 1 99 ? 7.574 1.575 -14.595 1.00 65.50 99 ARG A C 1
ATOM 770 O O . ARG A 1 99 ? 6.615 1.654 -15.353 1.00 65.50 99 ARG A O 1
ATOM 777 N N . PRO A 1 100 ? 7.582 2.012 -13.322 1.00 62.31 100 PRO A N 1
ATOM 778 C CA . PRO A 1 100 ? 6.531 2.835 -12.728 1.00 62.31 100 PRO A CA 1
ATOM 779 C C . PRO A 1 100 ? 6.446 4.219 -13.351 1.00 62.31 100 PRO A C 1
ATOM 781 O O . PRO A 1 100 ? 7.509 4.741 -13.770 1.00 62.31 100 PRO A O 1
#

Radius of gyration: 14.65 Å; chains: 1; bounding box: 32×29×39 Å

Foldseek 3Di:
DDDDDDPDQPPDDDDPVLVVLLLVCLLVVHQLVVSCVVVVYDSVNSLVVLQVQADECAQVVRHPPHDDPDPPPQDPCLVDPPNYCRNPPCSNNPPRPGDD